Protein AF-A0A9C9KP54-F1 (afdb_monomer_lite)

Secondary structure (DSSP, 8-state):
-----SSHHHHHHHHHHHHHHHTT---------TT--HHHHHHHHHHHHHHHHHHHHHHHHHHHHHHHHHHIIIIIHHHHHTT--B-HHHHHHHHHHHTT-HHHHHHHHHHHHHH-SSSSB-HHHHHHHHHHHHHHHIIIIIHHHHHTS-HHHHHHHHHHHHT-STTT--SS----------

pLDDT: mean 76.93, std 16.39, range [33.25, 97.69]

Sequence (182 aa):
MVGLRGVGKTVLLDRIRDDAEATGIQTLRIEAPEGRSLPAILAPELRRALLRLSRNEQARELAHRALRGLAGVAIAKPAAAEGVEVNDDALERIVDTTHGYPYFLQEWGKHAWDTADASPITVDDVERGSVTATAALDSSFFSARFDRLTPSEKRYLRAMAELGPELSDVDGNTEDRRGTFS

Foldseek 3Di:
DDDDDDDPPVVVVVVVQVVCVVLVHDDFDFDDDPPDDPCVRVVVRVVVSVVVVVVVVVVVVVVLVVLLVVLCVQQQVVQVVVVAGEDSVLSSLQCVVVVSDPVSSNLLSVLLVVQDPGHDRDVVSSVVSVVVSVVVCVVPPVVVVLVVDDPVVVVVVVVVVVVPDPSPPPPDDPDDDDDDDD

Radius of gyration: 24.81 Å; chains: 1; bounding box: 50×50×80 Å

Structure (mmCIF, N/CA/C/O backbone):
data_AF-A0A9C9KP54-F1
#
_entry.id   AF-A0A9C9KP54-F1
#
loop_
_atom_site.group_PDB
_atom_site.id
_atom_site.type_symbol
_atom_site.label_atom_id
_atom_site.label_alt_id
_atom_site.label_comp_id
_atom_site.label_asym_id
_atom_site.label_entity_id
_atom_site.label_seq_id
_atom_site.pdbx_PDB_ins_code
_atom_site.Cartn_x
_atom_site.Cartn_y
_atom_site.Cartn_z
_atom_site.occupancy
_atom_site.B_iso_or_equiv
_atom_site.auth_seq_id
_atom_site.auth_comp_id
_atom_site.auth_asym_id
_atom_site.auth_atom_id
_atom_site.pdbx_PDB_model_num
ATOM 1 N N . MET A 1 1 ? -27.960 9.410 54.563 1.00 37.75 1 MET A N 1
ATOM 2 C CA . MET A 1 1 ? -26.904 8.451 54.174 1.00 37.75 1 MET A CA 1
ATOM 3 C C . MET A 1 1 ? -27.358 7.768 52.885 1.00 37.75 1 MET A C 1
ATOM 5 O O . MET A 1 1 ? -28.192 6.880 52.953 1.00 37.75 1 MET A O 1
ATOM 9 N N . VAL A 1 2 ? -26.926 8.259 51.715 1.00 41.19 2 VAL A N 1
ATOM 10 C CA . VAL A 1 2 ? -27.320 7.728 50.391 1.00 41.19 2 VAL A CA 1
ATOM 11 C C . VAL A 1 2 ? -26.043 7.300 49.665 1.00 41.19 2 VAL A C 1
ATOM 13 O O . VAL A 1 2 ? -25.143 8.113 49.480 1.00 41.19 2 VAL A O 1
ATOM 16 N N . GLY A 1 3 ? -25.932 6.011 49.341 1.00 41.53 3 GLY A N 1
ATOM 17 C CA . GLY A 1 3 ? -24.755 5.417 48.707 1.00 41.53 3 GLY A CA 1
ATOM 18 C C . GLY A 1 3 ? -24.663 5.755 47.219 1.00 41.53 3 GLY A C 1
ATOM 19 O O . GLY A 1 3 ? -25.605 5.524 46.464 1.00 41.53 3 GLY A O 1
ATOM 20 N N . LEU A 1 4 ? -23.508 6.270 46.803 1.00 46.28 4 LEU A N 1
ATOM 21 C CA . LEU A 1 4 ? -23.149 6.549 45.413 1.00 46.28 4 LEU A CA 1
ATOM 22 C C . LEU A 1 4 ? -22.956 5.228 44.650 1.00 46.28 4 LEU A C 1
ATOM 24 O O . LEU A 1 4 ? -21.896 4.607 44.703 1.00 46.28 4 LEU A O 1
ATOM 28 N N . ARG A 1 5 ? -23.998 4.775 43.948 1.00 54.06 5 ARG A N 1
ATOM 29 C CA . ARG A 1 5 ? -23.921 3.688 42.962 1.00 54.06 5 ARG A CA 1
ATOM 30 C C . ARG A 1 5 ? -23.782 4.298 41.561 1.00 54.06 5 ARG A C 1
ATOM 32 O O . ARG A 1 5 ? -24.618 5.103 41.178 1.00 54.06 5 ARG A O 1
ATOM 39 N N . GLY A 1 6 ? -22.798 3.852 40.775 1.00 55.09 6 GLY A N 1
ATOM 40 C CA . GLY A 1 6 ? -23.052 3.641 39.340 1.00 55.09 6 GLY A CA 1
ATOM 41 C C . GLY A 1 6 ? -22.268 4.410 38.269 1.00 55.09 6 GLY A C 1
ATOM 42 O O . GLY A 1 6 ? -22.560 4.171 37.108 1.00 55.09 6 GLY A O 1
ATOM 43 N N . VAL A 1 7 ? -21.280 5.263 38.564 1.00 57.69 7 VAL A N 1
ATOM 44 C CA . VAL A 1 7 ? -20.632 6.074 37.496 1.00 57.69 7 VAL A CA 1
ATOM 45 C C . VAL A 1 7 ? -19.324 5.514 36.913 1.00 57.69 7 VAL A C 1
ATOM 47 O O . VAL A 1 7 ? -18.991 5.834 35.782 1.00 57.69 7 VAL A O 1
ATOM 50 N N . GLY A 1 8 ? -18.580 4.658 37.623 1.00 64.50 8 GLY A N 1
ATOM 51 C CA . GLY A 1 8 ? -17.208 4.305 37.204 1.00 64.50 8 GLY A CA 1
ATOM 52 C C . GLY A 1 8 ? -17.055 3.084 36.288 1.00 64.50 8 GLY A C 1
ATOM 53 O O . GLY A 1 8 ? -16.170 3.058 35.441 1.00 64.50 8 GLY A O 1
ATOM 54 N N . LYS A 1 9 ? -17.889 2.048 36.446 1.00 75.81 9 LYS A N 1
ATOM 55 C CA . LYS A 1 9 ? -17.664 0.749 35.779 1.00 75.81 9 LYS A CA 1
ATOM 56 C C . LYS A 1 9 ? -17.981 0.777 34.288 1.00 75.81 9 LYS A C 1
ATOM 58 O O . LYS A 1 9 ? -17.186 0.292 33.496 1.00 75.81 9 LYS A O 1
ATOM 63 N N . THR A 1 10 ? -19.124 1.346 33.915 1.00 77.31 10 THR A N 1
ATOM 64 C CA . THR A 1 10 ? -19.530 1.451 32.508 1.00 77.31 10 THR A CA 1
ATOM 65 C C . THR A 1 10 ? -18.580 2.361 31.745 1.00 77.31 10 THR A C 1
ATOM 67 O O . THR A 1 10 ? -18.108 1.973 30.689 1.00 77.31 10 THR A O 1
ATOM 70 N N . VAL A 1 11 ? -18.199 3.495 32.343 1.00 79.38 11 VAL A N 1
ATOM 71 C CA . VAL A 1 11 ? -17.220 4.423 31.759 1.00 79.38 11 VAL A CA 1
ATOM 72 C C . VAL A 1 11 ? -15.867 3.743 31.536 1.00 79.38 11 VAL A C 1
ATOM 74 O O . VAL A 1 11 ? -15.260 3.937 30.490 1.00 79.38 11 VAL A O 1
ATOM 77 N N . LEU A 1 12 ? -15.404 2.908 32.474 1.00 81.44 12 LEU A N 1
ATOM 78 C CA . LEU A 1 12 ? -14.165 2.144 32.300 1.00 81.44 12 LEU A CA 1
ATOM 79 C C . LEU A 1 12 ? -14.271 1.109 31.168 1.00 81.44 12 LEU A C 1
ATOM 81 O O . LEU A 1 12 ? -13.349 0.992 30.370 1.00 81.44 12 LEU A O 1
ATOM 85 N N . LEU A 1 13 ? -15.380 0.368 31.083 1.00 85.62 13 LEU A N 1
ATOM 86 C CA . LEU A 1 13 ? -15.597 -0.620 30.019 1.00 85.62 13 LEU A CA 1
ATOM 87 C C . LEU A 1 13 ? -15.759 0.034 28.644 1.00 85.62 13 LEU A C 1
ATOM 89 O O . LEU A 1 13 ? -15.244 -0.491 27.662 1.00 85.62 13 LEU A O 1
ATOM 93 N N . ASP A 1 14 ? -16.434 1.181 28.580 1.00 82.50 14 ASP A N 1
ATOM 94 C CA . ASP A 1 14 ? -16.524 1.990 27.368 1.00 82.50 14 ASP A CA 1
ATOM 95 C C . ASP A 1 14 ? -15.139 2.508 26.972 1.00 82.50 14 ASP A C 1
ATOM 97 O O . ASP A 1 14 ? -14.768 2.393 25.812 1.00 82.50 14 ASP A O 1
ATOM 101 N N . ARG A 1 15 ? -14.320 2.965 27.928 1.00 83.94 15 ARG A N 1
ATOM 102 C CA . ARG A 1 15 ? -12.958 3.412 27.625 1.00 83.94 15 ARG A CA 1
ATOM 103 C C . ARG A 1 15 ? -12.066 2.285 27.099 1.00 83.94 15 ARG A C 1
ATOM 105 O O . ARG A 1 15 ? -11.388 2.484 26.101 1.00 83.94 15 ARG A O 1
ATOM 112 N N . ILE A 1 16 ? -12.098 1.107 27.729 1.00 88.00 16 ILE A N 1
ATOM 113 C CA . ILE A 1 16 ? -11.359 -0.081 27.262 1.00 88.00 16 ILE A CA 1
ATOM 114 C C . ILE A 1 16 ? -11.819 -0.482 25.857 1.00 88.00 16 ILE A C 1
ATOM 116 O O . ILE A 1 16 ? -10.995 -0.848 25.023 1.00 88.00 16 ILE A O 1
ATOM 120 N N . ARG A 1 17 ? -13.129 -0.407 25.590 1.00 84.12 17 ARG A N 1
ATOM 121 C CA . ARG A 1 17 ? -13.685 -0.666 24.262 1.00 84.12 17 ARG A CA 1
ATOM 122 C C . ARG A 1 17 ? -13.125 0.313 23.237 1.00 84.12 17 ARG A C 1
ATOM 124 O O . ARG A 1 17 ? -12.622 -0.123 22.210 1.00 84.12 17 ARG A O 1
ATOM 131 N N . ASP A 1 18 ? -13.212 1.605 23.523 1.00 84.94 18 ASP A N 1
ATOM 132 C CA . ASP A 1 18 ? -12.797 2.654 22.597 1.00 84.94 18 ASP A CA 1
ATOM 133 C C . ASP A 1 18 ? -11.281 2.576 22.320 1.00 84.94 18 ASP A C 1
ATOM 135 O O . ASP A 1 18 ? -10.857 2.719 21.174 1.00 84.94 18 ASP A O 1
ATOM 139 N N . ASP A 1 19 ? -10.470 2.271 23.341 1.00 83.88 19 ASP A N 1
ATOM 140 C CA . ASP A 1 19 ? -9.023 2.058 23.195 1.00 83.88 19 ASP A CA 1
ATOM 141 C C . ASP A 1 19 ? -8.710 0.808 22.343 1.00 83.88 19 ASP A C 1
ATOM 143 O O . ASP A 1 19 ? -7.797 0.843 21.522 1.00 83.88 19 ASP A O 1
ATOM 147 N N . ALA A 1 20 ? -9.487 -0.274 22.476 1.00 83.25 20 ALA A N 1
ATOM 148 C CA . ALA A 1 20 ? -9.340 -1.477 21.650 1.00 83.25 20 ALA A CA 1
ATOM 149 C C . ALA A 1 20 ? -9.792 -1.252 20.191 1.00 83.25 20 ALA A C 1
ATOM 151 O O . ALA A 1 20 ? -9.138 -1.705 19.254 1.00 83.25 20 ALA A O 1
ATOM 152 N N . GLU A 1 21 ? -10.884 -0.520 19.963 1.00 82.56 21 GLU A N 1
ATOM 153 C CA . GLU A 1 21 ? -11.338 -0.197 18.603 1.00 82.56 21 GLU A CA 1
ATOM 154 C C . GLU A 1 21 ? -10.360 0.731 17.876 1.00 82.56 21 GLU A C 1
ATOM 156 O O . GLU A 1 21 ? -10.137 0.567 16.674 1.00 82.56 21 GLU A O 1
ATOM 161 N N . ALA A 1 22 ? -9.727 1.662 18.598 1.00 74.69 22 ALA A N 1
ATOM 162 C CA . ALA A 1 22 ? -8.699 2.545 18.051 1.00 74.69 22 ALA A CA 1
ATOM 163 C C . ALA A 1 22 ? -7.456 1.789 17.550 1.00 74.69 22 ALA A C 1
ATOM 165 O O . ALA A 1 22 ? -6.771 2.277 16.652 1.00 74.69 22 ALA A O 1
ATOM 166 N N . THR A 1 23 ? -7.185 0.595 18.084 1.00 80.38 23 THR A N 1
ATOM 167 C CA . THR A 1 23 ? -6.087 -0.280 17.642 1.00 80.38 23 THR A CA 1
ATOM 168 C C . THR A 1 23 ? -6.525 -1.331 16.619 1.00 80.38 23 THR A C 1
ATOM 170 O O . THR A 1 23 ? -5.746 -2.207 16.258 1.00 80.38 23 THR A O 1
ATOM 173 N N . GLY A 1 24 ? -7.760 -1.250 16.111 1.00 70.94 24 GLY A N 1
ATOM 174 C CA . GLY A 1 24 ? -8.282 -2.165 15.092 1.00 70.94 24 GLY A CA 1
ATOM 175 C C . GLY A 1 24 ? -8.916 -3.444 15.645 1.00 70.94 24 GLY A C 1
ATOM 176 O O . GLY A 1 24 ? -9.412 -4.260 14.863 1.00 70.94 24 GLY A O 1
ATOM 177 N N . ILE A 1 25 ? -8.981 -3.614 16.970 1.00 80.44 25 ILE A N 1
ATOM 178 C CA . ILE A 1 25 ? -9.649 -4.757 17.599 1.00 80.44 25 ILE A CA 1
ATOM 179 C C . ILE A 1 25 ? -11.163 -4.562 17.501 1.00 80.44 25 ILE A C 1
ATOM 181 O O . ILE A 1 25 ? -11.725 -3.577 17.977 1.00 80.44 25 ILE A O 1
ATOM 185 N N . GLN A 1 26 ? -11.859 -5.533 16.907 1.00 81.00 26 GLN A N 1
ATOM 186 C CA . GLN A 1 26 ? -13.319 -5.524 16.903 1.00 81.00 26 GLN A CA 1
ATOM 187 C C . GLN A 1 26 ? -13.860 -5.909 18.273 1.00 81.00 26 GLN A C 1
ATOM 189 O O . GLN A 1 26 ? -13.588 -6.995 18.786 1.00 81.00 26 GLN A O 1
ATOM 194 N N . THR A 1 27 ? -14.684 -5.035 18.838 1.00 85.94 27 THR A N 1
ATOM 195 C CA . THR A 1 27 ? -15.288 -5.266 20.146 1.00 85.94 27 THR A CA 1
ATOM 196 C C . THR A 1 27 ? -16.764 -5.635 20.023 1.00 85.94 27 THR A C 1
ATOM 198 O O . THR A 1 27 ? -17.472 -5.250 19.087 1.00 85.94 27 THR A O 1
ATOM 201 N N . LEU A 1 28 ? -17.247 -6.417 20.988 1.00 81.50 28 LEU A N 1
ATOM 202 C CA . LEU A 1 28 ? -18.643 -6.826 21.091 1.00 81.50 28 LEU A CA 1
ATOM 203 C C . LEU A 1 28 ? -19.131 -6.528 22.503 1.00 81.50 28 LEU A C 1
ATOM 205 O O . LEU A 1 28 ? -18.582 -7.040 23.478 1.00 81.50 28 LEU A O 1
ATOM 209 N N . ARG A 1 29 ? -20.182 -5.712 22.623 1.00 81.19 29 ARG A N 1
ATOM 210 C CA . ARG A 1 29 ? -20.834 -5.461 23.910 1.00 81.19 29 ARG A CA 1
ATOM 211 C C . ARG A 1 29 ? -21.949 -6.472 24.115 1.00 81.19 29 ARG A C 1
ATOM 213 O O . ARG A 1 29 ? -22.921 -6.476 23.366 1.00 81.19 29 ARG A O 1
ATOM 220 N N . ILE A 1 30 ? -21.816 -7.284 25.155 1.00 77.50 30 ILE A N 1
ATOM 221 C CA . ILE A 1 30 ? -22.779 -8.328 25.485 1.00 77.50 30 ILE A CA 1
ATOM 222 C C . ILE A 1 30 ? -23.279 -8.102 26.904 1.00 77.50 30 ILE A C 1
ATOM 224 O O . ILE A 1 30 ? -22.505 -8.155 27.857 1.00 77.50 30 ILE A O 1
ATOM 228 N N . GLU A 1 31 ? -24.579 -7.863 27.045 1.00 77.00 31 GLU A N 1
ATOM 229 C CA . GLU A 1 31 ? -25.252 -7.959 28.338 1.00 77.00 31 GLU A CA 1
ATOM 230 C C . GLU A 1 31 ? -25.753 -9.390 28.514 1.00 77.00 31 GLU A C 1
ATOM 232 O O . GLU A 1 31 ? -26.307 -9.974 27.583 1.00 77.00 31 GLU A O 1
ATOM 237 N N . ALA A 1 32 ? -25.526 -9.972 29.691 1.00 73.62 32 ALA A N 1
ATOM 238 C CA . ALA A 1 32 ? -25.960 -11.324 30.018 1.00 73.62 32 ALA A CA 1
ATOM 239 C C . ALA A 1 32 ? -27.350 -11.279 30.682 1.00 73.62 32 ALA A C 1
ATOM 241 O O . ALA A 1 32 ? -27.430 -10.989 31.877 1.00 73.62 32 ALA A O 1
ATOM 242 N N . PRO A 1 33 ? -28.452 -11.531 29.949 1.00 72.38 33 PRO A N 1
ATOM 243 C CA . PRO A 1 33 ? -29.777 -11.624 30.547 1.00 72.38 33 PRO A CA 1
ATOM 244 C C . PRO A 1 33 ? -29.944 -12.925 31.339 1.00 72.38 33 PRO A C 1
ATOM 246 O O . PRO A 1 33 ? -29.445 -13.982 30.943 1.00 72.38 33 PRO A O 1
ATOM 249 N N . GLU A 1 34 ? -30.728 -12.870 32.415 1.00 75.31 34 GLU A N 1
ATOM 250 C CA . GLU A 1 34 ? -31.169 -14.069 33.127 1.00 75.31 34 GLU A CA 1
ATOM 251 C C . GLU A 1 34 ? -32.103 -14.896 32.219 1.00 75.31 34 GLU A C 1
ATOM 253 O O . GLU A 1 34 ? -33.069 -14.379 31.656 1.00 75.31 34 GLU A O 1
ATOM 258 N N . GLY A 1 35 ? -31.793 -16.183 32.025 1.00 74.56 35 GLY A N 1
ATOM 259 C CA . GLY A 1 35 ? -32.657 -17.126 31.299 1.00 74.56 35 GLY A CA 1
ATOM 260 C C . GLY A 1 35 ? -32.347 -17.373 29.814 1.00 74.56 35 GLY A C 1
ATOM 261 O O . GLY A 1 35 ? -33.114 -18.081 29.162 1.00 74.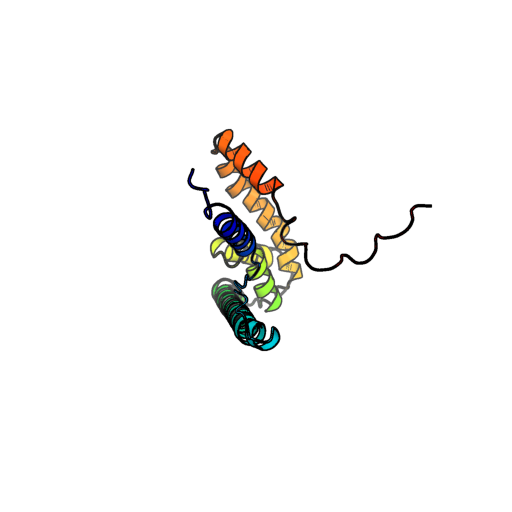56 35 GLY A O 1
ATOM 262 N N . ARG A 1 36 ? -31.239 -16.861 29.252 1.00 74.62 36 ARG A N 1
ATOM 263 C CA . ARG A 1 36 ? -30.768 -17.261 27.905 1.00 74.62 36 ARG A CA 1
ATOM 264 C C . ARG A 1 36 ? -29.489 -18.088 27.961 1.00 74.62 36 ARG A C 1
ATOM 266 O O . ARG A 1 36 ? -28.579 -17.800 28.728 1.00 74.62 36 ARG A O 1
ATOM 273 N N . SER A 1 37 ? -29.392 -19.088 27.085 1.00 80.88 37 SER A N 1
ATOM 274 C CA . SER A 1 37 ? -28.157 -19.856 26.908 1.00 80.88 37 SER A CA 1
ATOM 275 C C . SER A 1 37 ? -27.062 -18.985 26.285 1.00 80.88 37 SER A C 1
ATOM 277 O O . SER A 1 37 ? -27.335 -18.271 25.316 1.00 80.88 37 SER A O 1
ATOM 279 N N . LEU A 1 38 ? -25.824 -19.112 26.765 1.00 74.62 38 LEU A N 1
ATOM 280 C CA . LEU A 1 38 ? -24.660 -18.381 26.255 1.00 74.62 38 LEU A CA 1
ATOM 281 C C . LEU A 1 38 ? -24.500 -18.453 24.716 1.00 74.62 38 LEU A C 1
ATOM 283 O O . LEU A 1 38 ? -24.325 -17.398 24.106 1.00 74.62 38 LEU A O 1
ATOM 287 N N . PRO A 1 39 ? -24.668 -19.609 24.036 1.00 77.31 39 PRO A N 1
ATOM 288 C CA . PRO A 1 39 ? -24.596 -19.667 22.571 1.00 77.31 39 PRO A CA 1
ATOM 289 C C . PRO A 1 39 ? -25.649 -18.803 21.862 1.00 77.31 39 PRO A C 1
ATOM 291 O O . PRO A 1 39 ? -25.354 -18.181 20.846 1.00 77.31 39 PRO A O 1
ATOM 294 N N . ALA A 1 40 ? -26.863 -18.711 22.416 1.00 77.62 40 ALA A N 1
ATOM 295 C CA . ALA A 1 40 ? -27.942 -17.888 21.862 1.00 77.62 40 ALA A CA 1
ATOM 296 C C . ALA A 1 40 ? -27.675 -16.378 21.995 1.00 77.62 40 ALA A C 1
ATOM 298 O O . ALA A 1 40 ? -28.257 -15.585 21.256 1.00 77.62 40 ALA A O 1
ATOM 299 N N . ILE A 1 41 ? -26.807 -15.985 22.931 1.00 80.88 41 ILE A N 1
ATOM 300 C CA . ILE A 1 41 ? -26.350 -14.604 23.102 1.00 80.88 41 ILE A CA 1
ATOM 301 C C . ILE A 1 41 ? -25.164 -14.325 22.165 1.00 80.88 41 ILE A C 1
ATOM 303 O O . ILE A 1 41 ? -25.155 -13.312 21.471 1.00 80.88 41 ILE A O 1
ATOM 307 N N . LEU A 1 42 ? -24.193 -15.241 22.094 1.00 79.50 42 LEU A N 1
ATOM 308 C CA . LEU A 1 42 ? -22.959 -15.058 21.323 1.00 79.50 42 LEU A CA 1
ATOM 309 C C . LEU A 1 42 ? -23.165 -15.143 19.804 1.00 79.50 42 LEU A C 1
ATOM 311 O O . LEU A 1 42 ? -22.601 -14.340 19.067 1.00 79.50 42 LEU A O 1
ATOM 315 N N . ALA A 1 43 ? -23.966 -16.092 19.314 1.00 79.69 43 ALA A N 1
ATOM 316 C CA . ALA A 1 43 ? -24.104 -16.363 17.880 1.00 79.69 43 ALA A CA 1
ATOM 317 C C . ALA A 1 43 ? -24.502 -15.141 17.016 1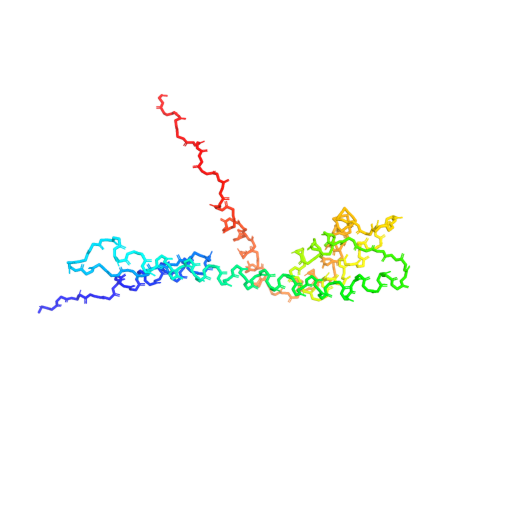.00 79.69 43 ALA A C 1
ATOM 319 O O . ALA A 1 43 ? -23.846 -14.903 15.997 1.00 79.69 43 ALA A O 1
ATOM 320 N N . PRO A 1 44 ? -25.532 -14.338 17.364 1.00 82.19 44 PRO A N 1
ATOM 321 C CA . PRO A 1 44 ? -25.884 -13.161 16.566 1.00 82.19 44 PRO A CA 1
ATOM 322 C C . PRO A 1 44 ? -24.811 -12.065 16.613 1.00 82.19 44 PRO A C 1
ATOM 324 O O . PRO A 1 44 ? -24.596 -11.393 15.603 1.00 82.19 44 PRO A O 1
ATOM 327 N N . GLU A 1 45 ? -24.123 -11.900 17.746 1.00 81.44 45 GLU A N 1
ATOM 328 C CA . GLU A 1 45 ? -23.049 -10.911 17.903 1.00 81.44 45 GLU A CA 1
ATOM 329 C C . GLU A 1 45 ? -21.811 -11.296 17.096 1.00 81.44 45 GLU A C 1
ATOM 331 O O . GLU A 1 45 ? -21.313 -10.495 16.304 1.00 81.44 45 GLU A O 1
ATOM 336 N N . LEU A 1 46 ? -21.385 -12.554 17.192 1.00 81.62 46 LEU A N 1
ATOM 337 C CA . LEU A 1 46 ? -20.292 -13.095 16.389 1.00 81.62 46 LEU A CA 1
ATOM 338 C C . LEU A 1 46 ? -20.596 -12.983 14.894 1.00 81.62 46 LEU A C 1
ATOM 340 O O . LEU A 1 46 ? -19.752 -12.521 14.132 1.00 81.62 46 LEU A O 1
ATOM 344 N N . ARG A 1 47 ? -21.823 -13.302 14.460 1.00 80.88 47 ARG A N 1
ATOM 345 C CA . ARG A 1 47 ? -22.225 -13.119 13.056 1.00 80.88 47 ARG A CA 1
ATOM 346 C C . ARG A 1 47 ? -22.102 -11.659 12.616 1.00 80.88 47 ARG A C 1
ATOM 348 O O . ARG A 1 47 ? -21.646 -11.404 11.505 1.00 80.88 47 ARG A O 1
ATOM 355 N N . ARG A 1 48 ? -22.504 -10.696 13.451 1.00 81.81 48 ARG A N 1
ATOM 356 C CA . ARG A 1 48 ? -22.351 -9.265 13.140 1.00 81.81 48 ARG A CA 1
ATOM 357 C C . ARG A 1 48 ? -20.886 -8.848 13.053 1.00 81.81 48 ARG A C 1
ATOM 359 O O . ARG A 1 48 ? -20.547 -8.136 12.111 1.00 81.81 48 ARG A O 1
ATOM 366 N N . ALA A 1 49 ? -20.044 -9.297 13.984 1.00 81.94 49 ALA A N 1
ATOM 367 C CA . ALA A 1 49 ? -18.605 -9.041 13.949 1.00 81.94 49 ALA A CA 1
ATOM 368 C C . ALA A 1 49 ? -17.973 -9.595 12.668 1.00 81.94 49 ALA A C 1
ATOM 370 O O . ALA A 1 49 ? -17.327 -8.852 11.936 1.00 81.94 49 ALA A O 1
ATOM 371 N N . LEU A 1 50 ? -18.258 -10.856 12.333 1.00 79.44 50 LEU A N 1
ATOM 372 C CA . LEU A 1 50 ? -17.766 -11.502 11.115 1.00 79.44 50 LEU A CA 1
ATOM 373 C C . LEU A 1 50 ? -18.244 -10.784 9.847 1.00 79.44 50 LEU A C 1
ATOM 375 O O . LEU A 1 50 ? -17.463 -10.571 8.926 1.00 79.44 50 LEU A O 1
ATOM 379 N N . LEU A 1 51 ? -19.508 -10.347 9.798 1.00 81.31 51 LEU A N 1
ATOM 380 C CA . LEU A 1 51 ? -20.024 -9.576 8.662 1.00 81.31 51 LEU A CA 1
ATOM 381 C C . LEU A 1 51 ? -19.366 -8.196 8.535 1.00 81.31 51 LEU A C 1
ATOM 383 O O . LEU A 1 51 ? -19.166 -7.728 7.417 1.00 81.31 51 LEU A O 1
ATOM 387 N N . ARG A 1 52 ? -19.041 -7.527 9.648 1.00 81.38 52 ARG A N 1
ATOM 388 C CA . ARG A 1 52 ? -18.310 -6.247 9.631 1.00 81.38 52 ARG A CA 1
ATOM 389 C C . ARG A 1 52 ? -16.872 -6.436 9.160 1.00 81.38 52 ARG A C 1
ATOM 391 O O . ARG A 1 52 ? -16.445 -5.703 8.275 1.00 81.38 52 ARG A O 1
ATOM 398 N N . LEU A 1 53 ? -16.177 -7.439 9.695 1.00 79.12 53 LEU A N 1
ATOM 399 C CA . LEU A 1 53 ? -14.826 -7.810 9.272 1.00 79.12 53 LEU A CA 1
ATOM 400 C C . LEU A 1 53 ? -14.791 -8.123 7.775 1.00 79.12 53 LEU A C 1
ATOM 402 O O . LEU A 1 53 ? -14.031 -7.499 7.046 1.00 79.12 53 LEU A O 1
ATOM 406 N N . SER A 1 54 ? -15.707 -8.971 7.301 1.00 78.06 54 SER A N 1
ATOM 407 C CA . SER A 1 54 ? -15.802 -9.324 5.882 1.00 78.06 54 SER A CA 1
ATOM 408 C C . SER A 1 54 ? -16.081 -8.113 4.986 1.00 78.06 54 SER A C 1
ATOM 410 O O . SER A 1 54 ? -15.519 -8.009 3.901 1.00 78.06 54 SER A O 1
ATOM 412 N N . ARG A 1 55 ? -16.920 -7.161 5.423 1.00 83.50 55 ARG A N 1
ATOM 413 C CA . ARG A 1 55 ? -17.156 -5.914 4.674 1.00 83.50 55 ARG A CA 1
ATOM 414 C C . ARG A 1 55 ? -15.918 -5.025 4.619 1.00 83.50 55 ARG A C 1
ATOM 416 O O . ARG A 1 55 ? -15.656 -4.453 3.568 1.00 83.50 55 ARG A O 1
ATOM 423 N N . ASN A 1 56 ? -15.184 -4.899 5.721 1.00 81.38 56 ASN A N 1
ATOM 424 C CA . ASN A 1 56 ? -13.958 -4.104 5.766 1.00 81.38 56 ASN A CA 1
ATOM 425 C C . ASN A 1 56 ? -12.864 -4.718 4.892 1.00 81.38 56 ASN A C 1
ATOM 427 O O . ASN A 1 56 ? -12.208 -4.000 4.146 1.00 81.38 56 ASN A O 1
ATOM 431 N N . GLU A 1 57 ? -12.715 -6.039 4.934 1.00 82.62 57 GLU A N 1
ATOM 432 C CA . GLU A 1 57 ? -11.797 -6.782 4.073 1.00 82.62 57 GLU A CA 1
ATOM 433 C C . GLU A 1 57 ? -12.163 -6.611 2.592 1.00 82.62 57 GLU A C 1
ATOM 435 O O . GLU A 1 57 ? -11.321 -6.208 1.795 1.00 82.62 57 GLU A O 1
ATOM 440 N N . GLN A 1 58 ? -13.441 -6.781 2.230 1.00 82.81 58 GLN A N 1
ATOM 441 C CA . GLN A 1 58 ? -13.922 -6.528 0.865 1.00 82.81 58 GLN A CA 1
ATOM 442 C C . GLN A 1 58 ? -13.703 -5.074 0.426 1.00 82.81 58 GLN A C 1
ATOM 444 O O . GLN A 1 58 ? -13.324 -4.826 -0.716 1.00 82.81 58 GLN A O 1
ATOM 449 N N . ALA A 1 59 ? -13.937 -4.102 1.310 1.00 79.94 59 ALA A N 1
ATOM 450 C CA . ALA A 1 59 ? -13.701 -2.693 1.011 1.00 79.94 59 ALA A CA 1
ATOM 451 C C . ALA A 1 59 ? -12.208 -2.402 0.803 1.00 79.94 59 ALA A C 1
ATOM 453 O O . ALA A 1 59 ? -11.863 -1.681 -0.133 1.00 79.94 59 ALA A O 1
ATOM 454 N N . ARG A 1 60 ? -11.331 -2.985 1.630 1.00 81.88 60 ARG A N 1
ATOM 455 C CA . ARG A 1 60 ? -9.873 -2.887 1.487 1.00 81.88 60 ARG A CA 1
ATOM 456 C C . ARG A 1 60 ? -9.416 -3.489 0.163 1.00 81.88 60 ARG A C 1
ATOM 458 O O . ARG A 1 60 ? -8.675 -2.836 -0.558 1.00 81.88 60 ARG A O 1
ATOM 465 N N . GLU A 1 61 ? -9.909 -4.672 -0.179 1.00 83.50 61 GLU A N 1
ATOM 466 C CA . GLU A 1 61 ? -9.599 -5.352 -1.438 1.00 83.50 61 GLU A CA 1
ATOM 467 C C . GLU A 1 61 ? -10.057 -4.529 -2.653 1.00 83.50 61 GLU A C 1
ATOM 469 O O . GLU A 1 61 ? -9.298 -4.321 -3.599 1.00 83.50 61 GLU A O 1
ATOM 474 N N . LEU A 1 62 ? -11.278 -3.983 -2.622 1.00 81.19 62 LEU A N 1
ATOM 475 C CA . LEU A 1 62 ? -11.779 -3.095 -3.677 1.00 81.19 62 LEU A CA 1
ATOM 476 C C . LEU A 1 62 ? -10.948 -1.812 -3.795 1.00 81.19 62 LEU A C 1
ATOM 478 O O . LEU A 1 62 ? -10.639 -1.389 -4.909 1.00 81.19 62 LEU A O 1
ATOM 482 N N . ALA A 1 63 ? -10.579 -1.201 -2.667 1.00 77.31 63 ALA A N 1
ATOM 483 C CA . ALA A 1 63 ? -9.733 -0.013 -2.646 1.00 77.31 63 ALA A CA 1
ATOM 484 C C . ALA A 1 63 ? -8.339 -0.315 -3.208 1.00 77.31 63 ALA A C 1
ATOM 486 O O . ALA A 1 63 ? -7.849 0.432 -4.052 1.00 77.31 63 ALA A O 1
ATOM 487 N N . HIS A 1 64 ? -7.736 -1.433 -2.804 1.00 83.94 64 HIS A N 1
ATOM 488 C CA . HIS A 1 64 ? -6.431 -1.865 -3.288 1.00 83.94 64 HIS A CA 1
ATOM 489 C C . HIS A 1 64 ? -6.462 -2.133 -4.803 1.00 83.94 64 HIS A C 1
ATOM 491 O O . HIS A 1 64 ? -5.653 -1.578 -5.547 1.00 83.94 64 HIS A O 1
ATOM 497 N N . ARG A 1 65 ? -7.477 -2.852 -5.303 1.00 83.81 65 ARG A N 1
ATOM 498 C CA . ARG A 1 65 ? -7.695 -3.042 -6.751 1.00 83.81 65 ARG A CA 1
ATOM 499 C C . ARG A 1 65 ? -7.876 -1.725 -7.502 1.00 83.81 65 ARG A C 1
ATOM 501 O O . ARG A 1 65 ? -7.331 -1.566 -8.593 1.00 83.81 65 ARG A O 1
ATOM 508 N N . ALA A 1 66 ? -8.633 -0.783 -6.941 1.00 80.75 66 ALA A N 1
ATOM 509 C CA . ALA A 1 66 ? -8.832 0.529 -7.549 1.00 80.75 66 ALA A CA 1
ATOM 510 C C . ALA A 1 66 ? -7.518 1.324 -7.620 1.00 80.75 66 ALA A C 1
ATOM 512 O O . ALA A 1 66 ? -7.204 1.885 -8.670 1.00 80.75 66 ALA A O 1
ATOM 513 N N . LEU A 1 67 ? -6.728 1.326 -6.542 1.00 84.19 67 LEU A N 1
ATOM 514 C CA . LEU A 1 67 ? -5.414 1.972 -6.494 1.00 84.19 67 LEU A CA 1
ATOM 515 C C . LEU A 1 67 ? -4.429 1.341 -7.481 1.00 84.19 67 LEU A C 1
ATOM 517 O O . LEU A 1 67 ? -3.751 2.073 -8.197 1.00 84.19 67 LEU A O 1
ATOM 521 N N . ARG A 1 68 ? -4.409 0.010 -7.605 1.00 87.56 68 ARG A N 1
ATOM 522 C CA . ARG A 1 68 ? -3.619 -0.686 -8.632 1.00 87.56 68 ARG A CA 1
ATOM 523 C C . ARG A 1 68 ? -4.050 -0.301 -10.044 1.00 87.56 68 ARG A C 1
ATOM 525 O O . ARG A 1 68 ? -3.202 -0.020 -10.887 1.00 87.56 68 ARG A O 1
ATOM 532 N N . GLY A 1 69 ? -5.355 -0.207 -10.299 1.00 81.88 69 GLY A N 1
ATOM 533 C CA . GLY A 1 69 ? -5.875 0.298 -11.572 1.00 81.88 69 GLY A CA 1
ATOM 534 C C . GLY A 1 69 ? -5.397 1.723 -11.876 1.00 81.88 69 GLY A C 1
ATOM 535 O O . GLY A 1 69 ? -4.982 2.011 -12.999 1.00 81.88 69 GLY A O 1
ATOM 536 N N . LEU A 1 70 ? -5.394 2.604 -10.872 1.00 82.19 70 LEU A N 1
ATOM 537 C CA . LEU A 1 70 ? -4.869 3.967 -10.996 1.00 82.19 70 LEU A CA 1
ATOM 538 C C . LEU A 1 70 ? -3.354 3.987 -11.239 1.00 82.19 70 LEU A C 1
ATOM 540 O O . LEU A 1 70 ? -2.904 4.725 -12.115 1.00 82.19 70 LEU A O 1
ATOM 544 N N . ALA A 1 71 ? -2.580 3.156 -10.538 1.00 80.50 71 ALA A N 1
ATOM 545 C CA . ALA A 1 71 ? -1.141 3.010 -10.760 1.00 80.50 71 ALA A CA 1
ATOM 546 C C . ALA A 1 71 ? -0.839 2.516 -12.183 1.00 80.50 71 ALA A C 1
ATOM 548 O O . ALA A 1 71 ? 0.024 3.071 -12.858 1.00 80.50 71 ALA A O 1
ATOM 549 N N . GLY A 1 72 ? -1.618 1.563 -12.701 1.00 81.75 72 GLY A N 1
ATOM 550 C CA . GLY A 1 72 ? -1.518 1.131 -14.096 1.00 81.75 72 GLY A CA 1
ATOM 551 C C . GLY A 1 72 ? -1.759 2.275 -15.091 1.00 81.75 72 GLY A C 1
ATOM 552 O O . GLY A 1 72 ? -1.055 2.396 -16.090 1.00 81.75 72 GLY A O 1
ATOM 553 N N . VAL A 1 73 ? -2.709 3.175 -14.813 1.00 81.56 73 VAL A N 1
ATOM 554 C CA . VAL A 1 73 ? -2.935 4.367 -15.651 1.00 81.56 73 VAL A CA 1
ATOM 555 C C . VAL A 1 73 ? -1.796 5.381 -15.534 1.00 81.56 73 VAL A C 1
ATOM 557 O O . VAL A 1 73 ? -1.431 5.986 -16.538 1.00 81.56 73 VAL A O 1
ATOM 560 N N . ALA A 1 74 ? -1.262 5.588 -14.333 1.00 81.44 74 ALA A N 1
ATOM 561 C CA . ALA A 1 74 ? -0.262 6.616 -14.061 1.00 81.44 74 ALA A CA 1
ATOM 562 C C . ALA A 1 74 ? 1.170 6.204 -14.435 1.00 81.44 74 ALA A C 1
ATOM 564 O O . ALA A 1 74 ? 1.986 7.079 -14.704 1.00 81.44 74 ALA A O 1
ATOM 565 N N . ILE A 1 75 ? 1.469 4.902 -14.441 1.00 86.12 75 ILE A N 1
ATOM 566 C CA . ILE A 1 75 ? 2.826 4.359 -14.596 1.00 86.12 75 ILE A CA 1
ATOM 567 C C . ILE A 1 75 ? 2.890 3.447 -15.821 1.00 86.12 75 ILE A C 1
ATOM 569 O O . ILE A 1 75 ? 3.619 3.737 -16.766 1.00 86.12 75 ILE A O 1
ATOM 573 N N . ALA A 1 76 ? 2.080 2.383 -15.851 1.00 85.00 76 ALA A N 1
ATOM 574 C CA . ALA A 1 76 ? 2.171 1.372 -16.906 1.00 85.00 76 ALA A CA 1
ATOM 575 C C . ALA A 1 76 ? 1.724 1.886 -18.284 1.00 85.00 76 ALA A C 1
ATOM 577 O O . ALA A 1 76 ? 2.300 1.503 -19.296 1.00 85.00 76 ALA A O 1
ATOM 578 N N . LYS A 1 77 ? 0.726 2.778 -18.360 1.00 85.25 77 LYS A N 1
ATOM 579 C CA . LYS A 1 77 ? 0.311 3.371 -19.645 1.00 85.25 77 LYS A CA 1
ATOM 580 C C . LYS A 1 77 ? 1.387 4.276 -20.265 1.00 85.25 77 LYS A C 1
ATOM 582 O O . LYS A 1 77 ? 1.667 4.080 -21.445 1.00 85.25 77 LYS A O 1
ATOM 587 N N . PRO A 1 78 ? 1.983 5.245 -19.538 1.00 86.81 78 PRO A N 1
ATOM 588 C CA . PRO A 1 78 ? 3.134 5.991 -20.047 1.00 86.81 78 PRO A CA 1
ATOM 589 C C . PRO A 1 78 ? 4.302 5.080 -20.424 1.00 86.81 78 PRO A C 1
ATOM 591 O O . PRO A 1 78 ? 4.873 5.247 -21.493 1.00 86.81 78 PRO A O 1
ATOM 594 N N . ALA A 1 79 ? 4.589 4.074 -19.595 1.00 87.12 79 ALA A N 1
ATOM 595 C CA . ALA A 1 79 ? 5.632 3.093 -19.858 1.00 87.12 79 ALA A CA 1
ATOM 596 C C . ALA A 1 79 ? 5.429 2.354 -21.190 1.00 87.12 79 ALA A C 1
ATOM 598 O O . ALA A 1 79 ? 6.322 2.307 -22.036 1.00 87.12 79 ALA A O 1
ATOM 599 N N . ALA A 1 80 ? 4.213 1.857 -21.415 1.00 89.38 80 ALA A N 1
ATOM 600 C CA . ALA A 1 80 ? 3.858 1.141 -22.631 1.00 89.38 80 ALA A CA 1
ATOM 601 C C . ALA A 1 80 ? 3.916 2.033 -23.881 1.00 89.38 80 ALA A C 1
ATOM 603 O O . ALA A 1 80 ? 4.231 1.541 -24.964 1.00 89.38 80 ALA A O 1
ATOM 604 N N . ALA A 1 81 ? 3.642 3.339 -23.752 1.00 90.31 81 ALA A N 1
ATOM 605 C CA . ALA A 1 81 ? 3.779 4.291 -24.857 1.00 90.31 81 ALA A CA 1
ATOM 606 C C . ALA A 1 81 ? 5.236 4.434 -25.336 1.00 90.31 81 ALA A C 1
ATOM 608 O O . ALA A 1 81 ? 5.465 4.688 -26.516 1.00 90.31 81 ALA A O 1
ATOM 609 N N . GLU A 1 82 ? 6.196 4.193 -24.443 1.00 91.38 82 GLU A N 1
ATOM 610 C CA . GLU A 1 82 ? 7.637 4.165 -24.717 1.00 91.38 82 GLU A CA 1
ATOM 611 C C . GLU A 1 82 ? 8.160 2.733 -24.976 1.00 91.38 82 GLU A C 1
ATOM 613 O O . GLU A 1 82 ? 9.366 2.501 -25.050 1.00 91.38 82 GLU A O 1
ATOM 618 N N . GLY A 1 83 ? 7.262 1.752 -25.135 1.00 92.12 83 GLY A N 1
ATOM 619 C CA . GLY A 1 83 ? 7.608 0.366 -25.464 1.00 92.12 83 GLY A CA 1
ATOM 620 C C . GLY A 1 83 ? 8.085 -0.485 -24.284 1.00 92.12 83 GLY A C 1
ATOM 621 O O . GLY A 1 83 ? 8.691 -1.532 -24.507 1.00 92.12 83 GLY A O 1
ATOM 622 N N . VAL A 1 84 ? 7.816 -0.063 -23.048 1.00 93.62 84 VAL A N 1
ATOM 623 C CA . VAL A 1 84 ? 8.211 -0.784 -21.832 1.00 93.62 84 VAL A CA 1
ATOM 624 C C . VAL A 1 84 ? 6.978 -1.300 -21.101 1.00 93.62 84 VAL A C 1
ATOM 626 O O . VAL A 1 84 ? 6.069 -0.552 -20.746 1.00 93.62 84 VAL A O 1
ATOM 629 N N . GLU A 1 85 ? 6.955 -2.599 -20.841 1.00 95.19 85 GLU A N 1
ATOM 630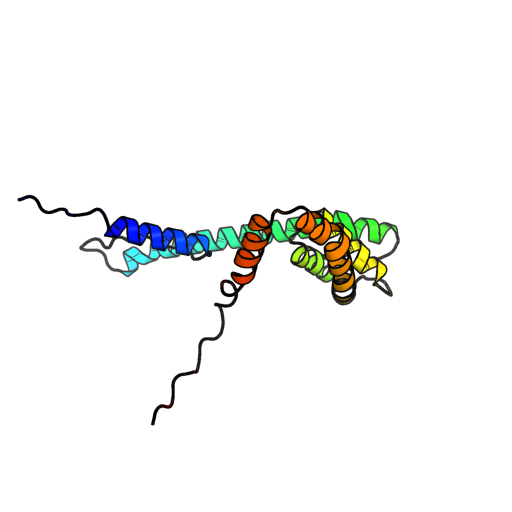 C CA . GLU A 1 85 ? 5.956 -3.236 -19.987 1.00 95.19 85 GLU A CA 1
ATOM 631 C C . GLU A 1 85 ? 6.327 -3.120 -18.500 1.00 95.19 85 GLU A C 1
ATOM 633 O O . GLU A 1 85 ? 7.501 -3.030 -18.138 1.00 95.19 85 GLU A O 1
ATOM 638 N N . VAL A 1 86 ? 5.316 -3.142 -17.631 1.00 94.31 86 VAL A N 1
ATOM 639 C CA . VAL A 1 86 ? 5.472 -3.164 -16.170 1.00 94.31 86 VAL A CA 1
ATOM 640 C C . VAL A 1 86 ? 4.714 -4.370 -15.655 1.00 94.31 86 VAL A C 1
ATOM 642 O O . VAL A 1 86 ? 3.537 -4.531 -15.987 1.00 94.31 86 VAL A O 1
ATOM 645 N N . ASN A 1 87 ? 5.366 -5.205 -14.850 1.00 96.31 87 ASN A N 1
ATOM 646 C CA . ASN A 1 87 ? 4.687 -6.353 -14.284 1.00 96.31 87 ASN A CA 1
ATOM 647 C C . ASN A 1 87 ? 3.603 -5.929 -13.288 1.00 96.31 87 ASN A C 1
ATOM 649 O O . ASN A 1 87 ? 3.688 -4.920 -12.583 1.00 96.31 87 ASN A O 1
ATOM 653 N N . ASP A 1 88 ? 2.579 -6.767 -13.203 1.00 93.12 88 ASP A N 1
ATOM 654 C CA . ASP A 1 88 ? 1.450 -6.567 -12.308 1.00 93.12 88 ASP A CA 1
ATOM 655 C C . ASP A 1 88 ? 1.847 -6.574 -10.825 1.00 93.12 88 ASP A C 1
ATOM 657 O O . ASP A 1 88 ? 1.310 -5.778 -10.051 1.00 93.12 88 ASP A O 1
ATOM 661 N N . ASP A 1 89 ? 2.803 -7.426 -10.454 1.00 95.06 89 ASP A N 1
ATOM 662 C CA . ASP A 1 89 ? 3.378 -7.518 -9.108 1.00 95.06 89 ASP A CA 1
ATOM 663 C C . ASP A 1 89 ? 4.254 -6.298 -8.770 1.00 95.06 89 ASP A C 1
ATOM 665 O O . ASP A 1 89 ? 4.236 -5.809 -7.642 1.00 95.06 89 ASP A O 1
ATOM 669 N N . ALA A 1 90 ? 4.954 -5.731 -9.755 1.00 95.25 90 ALA A N 1
ATOM 670 C CA . ALA A 1 90 ? 5.691 -4.481 -9.607 1.00 95.25 90 ALA A CA 1
ATOM 671 C C . ALA A 1 90 ? 4.739 -3.301 -9.339 1.00 95.25 90 ALA A C 1
ATOM 673 O O . ALA A 1 90 ? 4.986 -2.488 -8.446 1.00 95.25 90 ALA A O 1
ATOM 674 N N . LEU A 1 91 ? 3.608 -3.227 -10.053 1.00 93.38 91 LEU A N 1
ATOM 675 C CA . LEU A 1 91 ? 2.567 -2.223 -9.789 1.00 93.38 91 LEU A CA 1
ATOM 676 C C . LEU A 1 91 ? 1.952 -2.383 -8.394 1.00 93.38 91 LEU A C 1
ATOM 678 O O . LEU A 1 91 ? 1.728 -1.383 -7.711 1.00 93.38 91 LEU A O 1
ATOM 682 N N . GLU A 1 92 ? 1.689 -3.620 -7.972 1.00 93.50 92 GLU A N 1
ATOM 683 C CA . GLU A 1 92 ? 1.200 -3.936 -6.626 1.00 93.50 92 GLU A CA 1
ATOM 684 C C . GLU A 1 92 ? 2.202 -3.482 -5.557 1.00 93.50 92 GLU A C 1
ATOM 686 O O . GLU A 1 92 ? 1.843 -2.715 -4.661 1.00 93.50 92 GLU A O 1
ATOM 691 N N . ARG A 1 93 ? 3.488 -3.806 -5.735 1.00 94.94 93 ARG A N 1
ATOM 692 C CA . ARG A 1 93 ? 4.566 -3.378 -4.835 1.00 94.94 93 ARG A CA 1
ATOM 693 C C . ARG A 1 93 ? 4.666 -1.858 -4.715 1.00 94.94 93 ARG A C 1
ATOM 695 O O . ARG A 1 93 ? 4.876 -1.344 -3.610 1.00 94.94 93 ARG A O 1
ATOM 702 N N . ILE A 1 94 ? 4.518 -1.128 -5.823 1.00 92.12 94 ILE A N 1
ATOM 703 C CA . ILE A 1 94 ? 4.508 0.341 -5.819 1.00 92.12 94 ILE A CA 1
ATOM 704 C C . ILE A 1 94 ? 3.296 0.864 -5.033 1.00 92.12 94 ILE A C 1
ATOM 706 O O . ILE A 1 94 ? 3.450 1.758 -4.199 1.00 92.12 94 ILE A O 1
ATOM 710 N N . VAL A 1 95 ? 2.098 0.309 -5.239 1.00 91.06 95 VAL A N 1
ATOM 711 C CA . VAL A 1 95 ? 0.892 0.716 -4.493 1.00 91.06 95 VAL A CA 1
ATOM 712 C C . VAL A 1 95 ? 1.039 0.452 -3.000 1.00 91.06 95 VAL A C 1
ATOM 714 O O . VAL A 1 95 ? 0.714 1.337 -2.208 1.00 91.06 95 VAL A O 1
ATOM 717 N N . ASP A 1 96 ? 1.565 -0.708 -2.615 1.00 89.62 96 ASP A N 1
ATOM 718 C CA . ASP A 1 96 ? 1.761 -1.065 -1.210 1.00 89.62 96 ASP A CA 1
ATOM 719 C C . ASP A 1 96 ? 2.766 -0.150 -0.518 1.00 89.62 96 ASP A C 1
ATOM 721 O O . ASP A 1 96 ? 2.484 0.375 0.559 1.00 89.62 96 ASP A O 1
ATOM 725 N N . THR A 1 97 ? 3.908 0.106 -1.161 1.00 88.06 97 THR A N 1
ATOM 726 C CA . THR A 1 97 ? 4.977 0.947 -0.594 1.00 88.06 97 THR A CA 1
ATOM 727 C C . THR A 1 97 ? 4.533 2.396 -0.426 1.00 88.06 97 THR A C 1
ATOM 729 O O . THR A 1 97 ? 4.913 3.079 0.521 1.00 88.06 97 THR A O 1
ATOM 732 N N . THR A 1 98 ? 3.715 2.880 -1.356 1.00 87.19 98 THR A N 1
ATOM 733 C CA . THR A 1 98 ? 3.285 4.281 -1.400 1.00 87.19 98 THR A CA 1
ATOM 734 C C . THR A 1 98 ? 1.924 4.507 -0.752 1.00 87.19 98 THR A C 1
ATOM 736 O O . THR A 1 98 ? 1.460 5.647 -0.701 1.00 87.19 98 THR A O 1
ATOM 739 N N . HIS A 1 99 ? 1.247 3.439 -0.319 1.00 82.62 99 HIS A N 1
ATOM 740 C CA . HIS A 1 99 ? -0.157 3.430 0.100 1.00 82.62 99 HIS A CA 1
ATOM 741 C C . HIS A 1 99 ? -1.112 4.128 -0.890 1.00 82.62 99 HIS A C 1
ATOM 743 O O . HIS A 1 99 ? -2.167 4.636 -0.504 1.00 82.62 99 HIS A O 1
ATOM 749 N N . GLY A 1 100 ? -0.741 4.178 -2.173 1.00 79.19 100 GLY A N 1
ATOM 750 C CA . GLY A 1 100 ? -1.528 4.812 -3.227 1.00 79.19 100 GLY A CA 1
ATOM 751 C C . GLY A 1 100 ? -1.485 6.345 -3.261 1.00 79.19 100 GLY A C 1
ATOM 752 O O . GLY A 1 100 ? -2.288 6.947 -3.978 1.00 79.19 100 GLY A O 1
ATOM 753 N N . TYR A 1 101 ? -0.583 7.007 -2.526 1.00 79.62 101 TYR A N 1
ATOM 754 C CA . TYR A 1 101 ? -0.452 8.466 -2.600 1.00 79.62 101 TYR A CA 1
ATOM 755 C C . TYR A 1 101 ? 0.058 8.899 -3.990 1.00 79.62 101 TYR A C 1
ATOM 757 O O . TYR A 1 101 ? 1.163 8.510 -4.369 1.00 79.62 101 TYR A O 1
ATOM 765 N N . PRO A 1 102 ? -0.679 9.747 -4.744 1.00 78.12 102 PRO A N 1
ATOM 766 C CA . PRO A 1 102 ? -0.391 10.012 -6.160 1.00 78.12 102 PRO A CA 1
ATOM 767 C C . PRO A 1 102 ? 1.030 10.487 -6.469 1.00 78.12 102 PRO A C 1
ATOM 769 O O . PRO A 1 102 ? 1.623 10.051 -7.449 1.00 78.12 102 PRO A O 1
ATOM 772 N N . TYR A 1 103 ? 1.585 11.357 -5.625 1.00 78.56 103 TYR A N 1
ATOM 773 C CA . TYR A 1 103 ? 2.954 11.844 -5.785 1.00 78.56 103 TYR A CA 1
ATOM 774 C C . TYR A 1 103 ? 3.981 10.716 -5.603 1.00 78.56 103 TYR A C 1
ATOM 776 O O . TYR A 1 103 ? 4.868 10.549 -6.431 1.00 78.56 103 TYR A O 1
ATOM 784 N N . PHE A 1 104 ? 3.829 9.890 -4.564 1.00 86.12 104 PHE A N 1
ATOM 785 C CA . PHE A 1 104 ? 4.747 8.781 -4.312 1.00 86.12 104 PHE A CA 1
ATOM 786 C C . PHE A 1 104 ? 4.628 7.680 -5.367 1.00 86.12 104 PHE A C 1
ATOM 788 O O . PHE A 1 104 ? 5.648 7.138 -5.769 1.00 86.12 104 PHE A O 1
ATOM 795 N N . LEU A 1 105 ? 3.424 7.402 -5.883 1.00 84.81 105 LEU A N 1
ATOM 796 C CA . LEU A 1 105 ? 3.245 6.490 -7.021 1.00 84.81 105 LEU A CA 1
ATOM 797 C C . LEU A 1 105 ? 4.107 6.910 -8.220 1.00 84.81 105 LEU A C 1
ATOM 799 O O . LEU A 1 105 ? 4.752 6.069 -8.841 1.00 84.81 105 LEU A O 1
ATOM 803 N N . GLN A 1 106 ? 4.140 8.209 -8.528 1.00 83.94 106 GLN A N 1
ATOM 804 C CA . GLN A 1 106 ? 4.941 8.745 -9.630 1.00 83.94 106 GLN A CA 1
ATOM 805 C C . GLN A 1 106 ? 6.441 8.661 -9.349 1.00 83.94 106 GLN A C 1
ATOM 807 O O . GLN A 1 106 ? 7.185 8.192 -10.207 1.00 83.94 106 GLN A O 1
ATOM 812 N N . GLU A 1 107 ? 6.881 9.064 -8.156 1.00 88.69 107 GLU A N 1
ATOM 813 C CA . GLU A 1 107 ? 8.301 9.012 -7.787 1.00 88.69 107 GLU A CA 1
ATOM 814 C C . GLU A 1 107 ? 8.831 7.569 -7.790 1.00 88.69 107 GLU A C 1
ATOM 816 O O . GLU A 1 107 ? 9.887 7.305 -8.363 1.00 88.69 107 GLU A O 1
ATOM 821 N N . TRP A 1 108 ? 8.078 6.609 -7.241 1.00 92.19 108 TRP A N 1
ATOM 822 C CA . TRP A 1 108 ? 8.459 5.193 -7.278 1.00 92.19 108 TRP A CA 1
ATOM 823 C C . TRP A 1 108 ? 8.421 4.615 -8.688 1.00 92.19 108 TRP A C 1
ATOM 825 O O . TRP A 1 108 ? 9.332 3.879 -9.056 1.00 92.19 108 TRP A O 1
ATOM 835 N N . GLY A 1 109 ? 7.414 4.964 -9.493 1.00 90.69 109 GLY A N 1
ATOM 836 C CA . GLY A 1 109 ? 7.345 4.542 -10.892 1.00 90.69 109 GLY A CA 1
ATOM 837 C C . GLY A 1 109 ? 8.545 5.035 -11.702 1.00 90.69 109 GLY A C 1
ATOM 838 O O . GLY A 1 109 ? 9.153 4.259 -12.435 1.00 90.69 109 GLY A O 1
ATOM 839 N N . LYS A 1 110 ? 8.935 6.299 -11.513 1.00 91.38 110 LYS A N 1
ATOM 840 C CA . LYS A 1 110 ? 10.119 6.887 -12.146 1.00 91.38 110 LYS A CA 1
ATOM 841 C C . LYS A 1 110 ? 11.406 6.197 -11.693 1.00 91.38 110 LYS A C 1
ATOM 843 O O . LYS A 1 110 ? 12.217 5.824 -12.528 1.00 91.38 110 LYS A O 1
ATOM 848 N N . HIS A 1 111 ? 11.605 6.010 -10.391 1.00 94.06 111 HIS A N 1
ATOM 849 C CA . HIS A 1 111 ? 12.829 5.375 -9.901 1.00 94.06 111 HIS A CA 1
ATOM 850 C C . HIS A 1 111 ? 12.930 3.898 -10.295 1.00 94.06 111 HIS A C 1
ATOM 852 O O . HIS A 1 111 ? 14.027 3.439 -10.602 1.00 94.06 111 HIS A O 1
ATOM 858 N N . ALA A 1 112 ? 11.810 3.171 -10.336 1.00 94.50 112 ALA A N 1
ATOM 859 C CA . ALA A 1 112 ? 11.773 1.807 -10.857 1.00 94.50 112 ALA A CA 1
ATOM 860 C C . ALA A 1 112 ? 12.132 1.772 -12.350 1.00 94.50 112 ALA A C 1
ATOM 862 O O . ALA A 1 112 ? 12.935 0.945 -12.765 1.00 94.50 112 ALA A O 1
ATOM 863 N N . TRP A 1 113 ? 11.607 2.715 -13.138 1.00 94.12 113 TRP A N 1
ATOM 864 C CA . TRP A 1 113 ? 11.964 2.885 -14.547 1.00 94.12 113 TRP A CA 1
ATOM 865 C C . TRP A 1 113 ? 13.454 3.159 -14.748 1.00 94.12 113 TRP A C 1
ATOM 867 O O . TRP A 1 113 ? 14.105 2.470 -15.524 1.00 94.12 113 TRP A O 1
ATOM 877 N N . ASP A 1 114 ? 13.998 4.141 -14.030 1.00 93.38 114 ASP A N 1
ATOM 878 C CA . ASP A 1 114 ? 15.404 4.545 -14.144 1.00 93.38 114 ASP A CA 1
ATOM 879 C C . ASP A 1 114 ? 16.370 3.424 -13.713 1.00 93.38 114 ASP A C 1
ATOM 881 O O . ASP A 1 114 ? 17.540 3.431 -14.094 1.00 93.38 114 ASP A O 1
ATOM 885 N N . THR A 1 115 ? 15.884 2.479 -12.903 1.00 94.44 115 THR A N 1
ATOM 886 C CA . THR A 1 115 ? 16.658 1.340 -12.393 1.00 94.44 115 THR A CA 1
ATOM 887 C C . THR A 1 115 ? 16.528 0.093 -13.267 1.00 94.44 115 THR A C 1
ATOM 889 O O . THR A 1 115 ? 17.418 -0.756 -13.246 1.00 94.44 115 THR A O 1
ATOM 892 N N . ALA A 1 116 ? 15.434 -0.039 -14.018 1.00 94.06 116 ALA A N 1
ATOM 893 C CA . ALA A 1 116 ? 15.174 -1.217 -14.828 1.00 94.06 116 ALA A CA 1
ATOM 894 C C . ALA A 1 116 ? 16.151 -1.304 -16.009 1.00 94.06 116 ALA A C 1
ATOM 896 O O . ALA A 1 116 ? 16.220 -0.421 -16.862 1.00 94.06 116 ALA A O 1
ATOM 897 N N . ASP A 1 117 ? 16.881 -2.416 -16.083 1.00 91.00 117 ASP A N 1
ATOM 898 C CA . ASP A 1 117 ? 17.854 -2.670 -17.151 1.00 91.00 117 ASP A CA 1
ATOM 899 C C . ASP A 1 117 ? 17.182 -3.166 -18.448 1.00 91.00 117 ASP A C 1
ATOM 901 O O . ASP A 1 117 ? 17.745 -3.065 -19.542 1.00 91.00 117 ASP A O 1
ATOM 905 N N . ALA A 1 118 ? 15.975 -3.725 -18.334 1.00 92.00 118 ALA A N 1
ATOM 906 C CA . ALA A 1 118 ? 15.189 -4.249 -19.442 1.00 92.00 118 ALA A CA 1
ATOM 907 C C . ALA A 1 118 ? 13.688 -4.232 -19.117 1.00 92.00 118 ALA A C 1
ATOM 909 O O . ALA A 1 118 ? 13.278 -4.107 -17.967 1.00 92.00 118 ALA A O 1
ATOM 910 N N . SER A 1 119 ? 12.866 -4.395 -20.152 1.00 91.50 119 SER A N 1
ATOM 911 C CA . SER A 1 119 ? 11.433 -4.649 -20.002 1.00 91.50 119 SER A CA 1
ATOM 912 C C . SER A 1 119 ? 11.165 -6.151 -19.792 1.00 91.50 119 SER A C 1
ATOM 914 O O . SER A 1 119 ? 11.854 -6.966 -20.418 1.00 91.50 119 SER A O 1
ATOM 916 N N . PRO A 1 120 ? 10.157 -6.539 -18.985 1.00 96.25 120 PRO A N 1
ATOM 917 C CA . PRO A 1 120 ? 9.287 -5.687 -18.167 1.00 96.25 120 PRO A CA 1
ATOM 918 C C . PRO A 1 120 ? 9.949 -5.202 -16.871 1.00 96.25 120 PRO A C 1
ATOM 920 O O . PRO A 1 120 ? 10.795 -5.894 -16.316 1.00 96.25 120 PRO A O 1
ATOM 923 N N . ILE A 1 121 ? 9.502 -4.049 -16.356 1.00 97.00 121 ILE A N 1
ATOM 924 C CA . ILE A 1 121 ? 9.866 -3.579 -15.010 1.00 97.00 121 ILE A CA 1
ATOM 925 C C . ILE A 1 121 ? 9.326 -4.578 -13.981 1.00 97.00 121 ILE A C 1
ATOM 927 O O . ILE A 1 121 ? 8.125 -4.870 -13.955 1.00 97.00 121 ILE A O 1
ATOM 931 N N . THR A 1 122 ? 10.216 -5.081 -13.132 1.00 97.69 122 THR A N 1
ATOM 932 C CA . THR A 1 122 ? 9.959 -6.133 -12.143 1.00 97.69 122 THR A CA 1
ATOM 933 C C . THR A 1 122 ? 9.857 -5.587 -10.718 1.00 97.69 122 THR A C 1
ATOM 935 O O . THR A 1 122 ? 10.162 -4.426 -10.445 1.00 97.69 122 THR A O 1
ATOM 938 N N . VAL A 1 123 ? 9.449 -6.442 -9.775 1.00 97.00 123 VAL A N 1
ATOM 939 C CA . VAL A 1 123 ? 9.480 -6.120 -8.338 1.00 97.00 123 VAL A CA 1
ATOM 940 C C . VAL A 1 123 ? 10.896 -5.771 -7.875 1.00 97.00 123 VAL A C 1
ATOM 942 O O . VAL A 1 123 ? 11.051 -4.833 -7.101 1.00 97.00 123 VAL A O 1
ATOM 945 N N . ASP A 1 124 ? 11.926 -6.458 -8.376 1.00 96.94 124 ASP A N 1
ATOM 946 C CA . ASP A 1 124 ? 13.319 -6.175 -8.004 1.00 96.94 124 ASP A CA 1
ATOM 947 C C . ASP 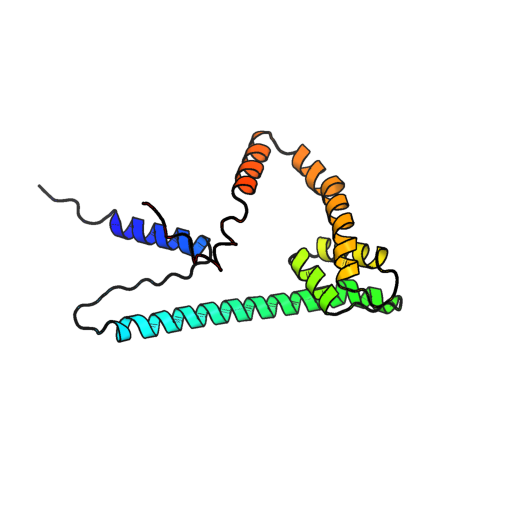A 1 124 ? 13.733 -4.754 -8.417 1.00 96.94 124 ASP A C 1
ATOM 949 O O . ASP A 1 124 ? 14.327 -4.024 -7.626 1.00 96.94 124 ASP A O 1
ATOM 953 N N . ASP A 1 125 ? 13.323 -4.301 -9.604 1.00 97.19 125 ASP A N 1
ATOM 954 C CA . ASP A 1 125 ? 13.568 -2.926 -10.061 1.00 97.19 125 ASP A CA 1
ATOM 955 C C . ASP A 1 125 ? 12.890 -1.893 -9.151 1.00 97.19 125 ASP A C 1
ATOM 957 O O . ASP A 1 125 ? 13.477 -0.857 -8.827 1.00 97.19 125 ASP A O 1
ATOM 961 N N . VAL A 1 126 ? 11.674 -2.193 -8.680 1.00 96.19 126 VAL A N 1
ATOM 962 C CA . VAL A 1 126 ? 10.956 -1.359 -7.704 1.00 96.19 126 VAL A CA 1
ATOM 963 C C . VAL A 1 126 ? 11.690 -1.326 -6.367 1.00 96.19 126 VAL A C 1
ATOM 965 O O . VAL A 1 126 ? 11.813 -0.257 -5.766 1.00 96.19 126 VAL A O 1
ATOM 968 N N . GLU A 1 127 ? 12.189 -2.459 -5.880 1.00 95.12 127 GLU A N 1
ATOM 969 C CA . GLU A 1 127 ? 12.901 -2.530 -4.601 1.00 95.12 127 GLU A CA 1
ATOM 970 C C . GLU A 1 127 ? 14.249 -1.810 -4.656 1.00 95.12 127 GLU A C 1
ATOM 972 O O . GLU A 1 127 ? 14.551 -1.008 -3.766 1.00 95.12 127 GLU A O 1
ATOM 977 N N . ARG A 1 128 ? 15.011 -1.996 -5.738 1.00 95.44 128 ARG A N 1
ATOM 978 C CA . ARG A 1 128 ? 16.253 -1.254 -5.988 1.00 95.44 128 ARG A CA 1
ATOM 979 C C . ARG A 1 128 ? 15.981 0.251 -6.119 1.00 95.44 128 ARG A C 1
ATOM 981 O O . ARG A 1 128 ? 16.628 1.049 -5.437 1.00 95.44 128 ARG A O 1
ATOM 988 N N . GLY A 1 129 ? 14.973 0.644 -6.901 1.00 93.44 129 GLY A N 1
ATOM 989 C CA . GLY A 1 129 ? 14.572 2.044 -7.077 1.00 93.44 129 GLY A CA 1
ATOM 990 C C . GLY A 1 129 ? 14.039 2.702 -5.795 1.00 93.44 129 GLY A C 1
ATOM 991 O O . GLY A 1 129 ? 14.263 3.894 -5.567 1.00 93.44 129 GLY A O 1
ATOM 992 N N . SER A 1 130 ? 13.402 1.930 -4.906 1.00 92.56 130 SER A N 1
ATOM 993 C CA . SER A 1 130 ? 12.866 2.413 -3.620 1.00 92.56 130 SER A CA 1
ATOM 994 C C . SER A 1 130 ? 13.947 2.991 -2.707 1.00 92.56 130 SER A C 1
ATOM 996 O O . SER A 1 130 ? 13.683 3.948 -1.971 1.00 92.56 130 SER A O 1
ATOM 998 N N . VAL A 1 131 ? 15.167 2.444 -2.763 1.00 91.81 131 VAL A N 1
ATOM 999 C CA . VAL A 1 131 ? 16.316 2.954 -1.998 1.00 91.81 131 VAL A CA 1
ATOM 1000 C C . VAL A 1 131 ? 16.618 4.395 -2.408 1.00 91.81 131 VAL A C 1
ATOM 1002 O O . VAL A 1 131 ? 16.764 5.276 -1.557 1.00 91.81 131 VAL A O 1
ATOM 1005 N N . THR A 1 132 ? 16.653 4.660 -3.714 1.00 89.06 132 THR A N 1
ATOM 1006 C CA . THR A 1 132 ? 16.906 5.999 -4.255 1.00 89.06 132 THR A CA 1
ATOM 1007 C C . THR A 1 132 ? 15.727 6.94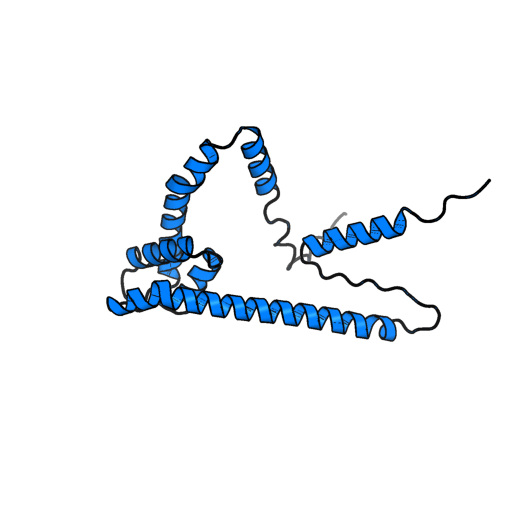1 -4.020 1.00 89.06 132 THR A C 1
ATOM 1009 O O . THR A 1 132 ? 15.947 8.077 -3.600 1.00 89.06 132 THR A O 1
ATOM 1012 N N . ALA A 1 133 ? 14.490 6.474 -4.215 1.00 87.44 133 ALA A N 1
ATOM 1013 C CA . ALA A 1 133 ? 13.281 7.267 -3.984 1.00 87.44 133 ALA A CA 1
ATOM 1014 C C . ALA A 1 133 ? 13.183 7.756 -2.528 1.00 87.44 133 ALA A C 1
ATOM 1016 O O . ALA A 1 133 ? 12.922 8.932 -2.269 1.00 87.44 133 ALA A O 1
ATOM 1017 N N . THR A 1 134 ? 13.477 6.877 -1.567 1.00 86.94 134 THR A N 1
ATOM 1018 C CA . THR A 1 134 ? 13.467 7.219 -0.137 1.00 86.94 134 THR A CA 1
ATOM 1019 C C . THR A 1 134 ? 14.552 8.244 0.198 1.00 86.94 134 THR A C 1
ATOM 1021 O O . THR A 1 134 ? 14.263 9.266 0.817 1.00 86.94 134 THR A O 1
ATOM 1024 N N . ALA A 1 135 ? 15.780 8.049 -0.294 1.00 84.44 135 ALA A N 1
ATOM 1025 C CA . ALA A 1 135 ? 16.872 9.003 -0.083 1.00 84.44 135 ALA A CA 1
ATOM 1026 C C . ALA A 1 135 ? 16.582 10.391 -0.700 1.00 84.44 135 ALA A C 1
ATOM 1028 O O . ALA A 1 135 ? 16.910 11.435 -0.118 1.00 84.44 135 ALA A O 1
ATOM 1029 N N . ALA A 1 136 ? 15.933 10.425 -1.868 1.00 78.44 136 ALA A N 1
ATOM 1030 C CA . ALA A 1 136 ? 15.490 11.664 -2.503 1.00 78.44 136 ALA A CA 1
ATOM 1031 C C . ALA A 1 136 ? 14.407 12.378 -1.672 1.00 78.44 136 ALA A C 1
ATOM 1033 O O . ALA A 1 136 ? 14.446 13.604 -1.523 1.00 78.44 136 ALA A O 1
ATOM 1034 N N . LEU A 1 137 ? 13.475 11.633 -1.074 1.00 76.44 137 LEU A N 1
ATOM 1035 C CA . LEU A 1 137 ? 12.448 12.196 -0.193 1.00 76.44 137 LEU A CA 1
ATOM 1036 C C . LEU A 1 137 ? 13.003 12.713 1.132 1.00 76.44 137 LEU A C 1
ATOM 1038 O O . LEU A 1 137 ? 12.595 13.787 1.584 1.00 76.44 137 LEU A O 1
ATOM 1042 N N . ASP A 1 138 ? 13.937 11.995 1.746 1.00 76.06 138 ASP A N 1
ATOM 1043 C CA . ASP A 1 138 ? 14.542 12.415 3.011 1.00 76.06 138 ASP A CA 1
ATOM 1044 C C . ASP A 1 138 ? 15.260 13.758 2.861 1.00 76.06 138 ASP A C 1
ATOM 1046 O O . ASP A 1 138 ? 15.079 14.670 3.677 1.00 76.06 138 ASP A O 1
ATOM 1050 N N . SER A 1 139 ? 16.004 13.918 1.765 1.00 67.00 139 SER A N 1
ATOM 1051 C CA . SER A 1 139 ? 16.762 15.137 1.476 1.00 67.00 139 SER A CA 1
ATOM 1052 C C . SER A 1 139 ? 15.886 16.320 1.044 1.00 67.00 139 SER A C 1
ATOM 1054 O O . SER A 1 139 ? 16.128 17.448 1.477 1.00 67.00 139 SER A O 1
ATOM 1056 N N . SER A 1 140 ? 14.858 16.093 0.220 1.00 62.69 140 SER A N 1
ATOM 1057 C CA . SER A 1 140 ? 14.065 17.179 -0.383 1.00 62.69 140 SER A CA 1
ATOM 1058 C C . SER A 1 140 ? 12.763 17.507 0.357 1.00 62.69 140 SER A C 1
ATOM 1060 O O . SER A 1 140 ? 12.333 18.664 0.366 1.00 62.69 140 SER A O 1
ATOM 1062 N N . PHE A 1 141 ? 12.133 16.521 0.998 1.00 62.84 141 PHE A N 1
ATOM 1063 C CA . PHE A 1 141 ? 10.771 16.636 1.523 1.00 62.84 141 PHE A CA 1
ATOM 1064 C C . PHE A 1 141 ? 10.723 16.605 3.052 1.00 62.84 141 PHE A C 1
ATOM 1066 O O . PHE A 1 141 ? 10.083 17.470 3.661 1.00 62.84 141 PHE A O 1
ATOM 1073 N N . PHE A 1 142 ? 11.416 15.654 3.687 1.00 62.03 142 PHE A N 1
ATOM 1074 C CA . PHE A 1 142 ? 11.375 15.504 5.143 1.00 62.03 142 PHE A CA 1
ATOM 1075 C C . PHE A 1 142 ? 12.338 16.445 5.858 1.00 62.03 142 PHE A C 1
ATOM 1077 O O . PHE A 1 142 ? 11.888 17.135 6.771 1.00 62.03 142 PHE A O 1
ATOM 1084 N N . SER A 1 143 ? 13.597 16.580 5.421 1.00 60.56 143 SER A N 1
ATOM 1085 C CA . SER A 1 143 ? 14.547 17.489 6.085 1.00 60.56 143 SER A CA 1
ATOM 1086 C C . SER A 1 143 ? 14.063 18.939 6.046 1.00 60.56 143 SER A C 1
ATOM 1088 O O . SER A 1 143 ? 13.955 19.583 7.084 1.00 60.56 143 SER A O 1
ATOM 1090 N N . ALA A 1 144 ? 13.644 19.435 4.878 1.00 65.00 144 ALA A N 1
ATOM 1091 C CA . ALA A 1 144 ? 13.203 20.822 4.730 1.00 65.00 144 ALA A CA 1
ATOM 1092 C C . ALA A 1 144 ? 11.944 21.162 5.553 1.00 65.00 144 ALA A C 1
ATOM 1094 O O . ALA A 1 144 ? 11.800 22.291 6.033 1.00 65.00 144 ALA A O 1
ATOM 1095 N N . ARG A 1 145 ? 11.012 20.211 5.729 1.00 68.31 145 ARG A N 1
ATOM 1096 C CA . ARG A 1 145 ? 9.832 20.415 6.587 1.00 68.31 145 ARG A CA 1
ATOM 1097 C C . ARG A 1 145 ? 10.164 20.233 8.056 1.00 68.31 145 ARG A C 1
ATOM 1099 O O . ARG A 1 145 ? 9.726 21.050 8.859 1.00 68.31 145 ARG A O 1
ATOM 1106 N N . PHE A 1 146 ? 10.954 19.217 8.390 1.00 65.69 146 PHE A N 1
ATOM 1107 C CA . PHE A 1 146 ? 11.414 18.968 9.748 1.00 65.69 146 PHE A CA 1
ATOM 1108 C C . PHE A 1 146 ? 12.214 20.159 10.275 1.00 65.69 146 PHE A C 1
ATOM 1110 O O . PHE A 1 146 ? 11.964 20.612 11.386 1.00 65.69 146 PHE A O 1
ATOM 1117 N N . ASP A 1 147 ? 13.097 20.753 9.475 1.00 73.00 147 ASP A N 1
ATOM 1118 C CA . ASP A 1 147 ? 13.901 21.916 9.861 1.00 73.00 147 ASP A CA 1
ATOM 1119 C C . ASP A 1 147 ? 13.060 23.141 10.224 1.00 73.00 147 ASP A C 1
ATOM 1121 O O . ASP A 1 147 ? 13.446 23.907 11.108 1.00 73.00 147 ASP A O 1
ATOM 1125 N N . ARG A 1 148 ? 11.873 23.274 9.622 1.00 77.44 148 ARG A N 1
ATOM 1126 C CA . ARG A 1 148 ? 10.909 24.351 9.897 1.00 77.44 148 ARG A CA 1
ATOM 1127 C C . ARG A 1 148 ? 10.028 24.092 11.120 1.00 77.44 148 ARG A C 1
ATOM 1129 O O . ARG A 1 148 ? 9.307 25.000 11.524 1.00 77.44 148 ARG A O 1
ATOM 1136 N N . LEU A 1 149 ? 10.079 22.894 11.706 1.00 80.06 149 LEU A N 1
ATOM 1137 C CA . LEU A 1 149 ? 9.345 22.571 12.927 1.00 80.06 149 LEU A CA 1
ATOM 1138 C C . LEU A 1 149 ? 9.999 23.214 14.148 1.00 80.06 149 LEU A C 1
ATOM 1140 O O . LEU A 1 149 ? 11.226 23.236 14.306 1.00 80.06 149 LEU A O 1
ATOM 1144 N N . THR A 1 150 ? 9.160 23.664 15.070 1.00 85.19 150 THR A N 1
ATOM 1145 C CA . THR A 1 150 ? 9.591 24.121 16.387 1.00 85.19 150 THR A CA 1
ATOM 1146 C C . THR A 1 150 ? 10.210 22.969 17.194 1.00 85.19 150 THR A C 1
ATOM 1148 O O . THR A 1 150 ? 9.915 21.791 16.958 1.00 85.19 150 THR A O 1
ATOM 1151 N N . PRO A 1 151 ? 11.031 23.264 18.219 1.00 82.62 151 PRO A N 1
ATOM 1152 C CA . PRO A 1 151 ? 11.601 22.226 19.080 1.00 82.62 151 PRO A CA 1
ATOM 1153 C C . PRO A 1 151 ? 10.557 21.306 19.737 1.00 82.62 151 PRO A C 1
ATOM 1155 O O . PRO A 1 151 ? 10.847 20.141 20.000 1.00 82.62 151 PRO A O 1
ATOM 1158 N N . SER A 1 152 ? 9.347 21.809 20.008 1.00 61.94 152 SER A N 1
ATOM 1159 C CA . SER A 1 152 ? 8.260 21.023 20.607 1.00 61.94 152 SER A CA 1
ATOM 1160 C C . SER A 1 152 ? 7.605 20.067 19.612 1.00 61.94 152 SER A C 1
ATOM 1162 O O . SER A 1 152 ? 7.355 18.921 19.970 1.00 61.94 152 SER A O 1
ATOM 1164 N N . GLU A 1 153 ? 7.398 20.488 18.365 1.00 70.62 153 GLU A N 1
ATOM 1165 C CA . GLU A 1 153 ? 6.870 19.621 17.302 1.00 70.62 153 GLU A CA 1
ATOM 1166 C C . GLU A 1 153 ? 7.863 18.505 16.947 1.00 70.62 153 GLU A C 1
ATOM 1168 O O . GLU A 1 153 ? 7.462 17.353 16.801 1.00 70.62 153 GLU A O 1
ATOM 1173 N N . LYS A 1 154 ? 9.172 18.803 16.915 1.00 79.12 154 LYS A N 1
ATOM 1174 C CA . LYS A 1 154 ? 10.222 17.782 16.728 1.00 79.12 154 LYS A CA 1
ATOM 1175 C C . LYS A 1 154 ? 10.220 16.735 17.845 1.00 79.12 154 LYS A C 1
ATOM 1177 O O . LYS A 1 154 ? 10.336 15.544 17.567 1.00 79.12 154 LYS A O 1
ATOM 1182 N N . ARG A 1 155 ? 10.077 17.166 19.108 1.00 72.31 155 ARG A N 1
ATOM 1183 C CA . ARG A 1 155 ? 9.953 16.251 20.259 1.00 72.31 155 ARG A CA 1
ATOM 1184 C C . ARG A 1 155 ? 8.689 15.400 20.176 1.00 72.31 155 ARG A C 1
ATOM 1186 O O . ARG A 1 155 ? 8.761 14.212 20.460 1.00 72.31 155 ARG A O 1
ATOM 1193 N N . TYR A 1 156 ? 7.567 15.993 19.774 1.00 72.06 156 TYR A N 1
ATOM 1194 C CA . TYR A 1 156 ? 6.309 15.275 19.597 1.00 72.06 156 TYR A CA 1
ATOM 1195 C C . TYR A 1 156 ? 6.412 14.207 18.501 1.00 72.06 156 TYR A C 1
ATOM 1197 O O . TYR A 1 156 ? 6.075 13.056 18.750 1.00 72.06 156 TYR A O 1
ATOM 1205 N N . LEU A 1 157 ? 6.952 14.544 17.325 1.00 69.94 157 LEU A N 1
ATOM 1206 C CA . LEU A 1 157 ? 7.151 13.571 16.245 1.00 69.94 157 LEU A CA 1
ATOM 1207 C C . LEU A 1 157 ? 8.108 12.443 16.639 1.00 69.94 157 LEU A C 1
ATOM 1209 O O . LEU A 1 157 ? 7.850 11.295 16.299 1.00 69.94 157 LEU A O 1
ATOM 1213 N N . ARG A 1 158 ? 9.178 12.745 17.388 1.00 72.44 158 ARG A N 1
ATOM 1214 C CA . ARG A 1 158 ? 10.076 11.714 17.923 1.00 72.44 158 ARG A CA 1
ATOM 12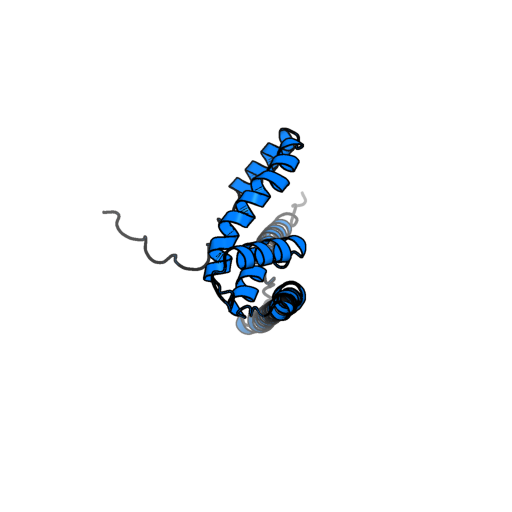15 C C . ARG A 1 158 ? 9.347 10.782 18.890 1.00 72.44 158 ARG A C 1
ATOM 1217 O O . ARG A 1 158 ? 9.464 9.578 18.734 1.00 72.44 158 ARG A O 1
ATOM 1224 N N . ALA A 1 159 ? 8.552 11.324 19.814 1.00 71.25 159 ALA A N 1
ATOM 1225 C CA . ALA A 1 159 ? 7.748 10.514 20.727 1.00 71.25 159 ALA A CA 1
ATOM 1226 C C . ALA A 1 159 ? 6.728 9.638 19.974 1.00 71.25 159 ALA A C 1
ATOM 1228 O O . ALA A 1 159 ? 6.552 8.478 20.314 1.00 71.25 159 ALA A O 1
ATOM 1229 N N . MET A 1 160 ? 6.098 10.158 18.914 1.00 65.50 160 MET A N 1
ATOM 1230 C CA . MET A 1 160 ? 5.187 9.380 18.063 1.00 65.50 160 MET A CA 1
ATOM 1231 C C . MET A 1 160 ? 5.907 8.288 17.254 1.00 65.50 160 MET A C 1
ATOM 1233 O O . MET A 1 160 ? 5.334 7.227 17.040 1.00 65.50 160 MET A O 1
ATOM 1237 N N . ALA A 1 161 ? 7.147 8.526 16.815 1.00 68.12 161 ALA A N 1
ATOM 1238 C CA . ALA A 1 161 ? 7.961 7.541 16.099 1.00 68.12 161 ALA A CA 1
ATOM 1239 C C . ALA A 1 161 ? 8.553 6.464 17.029 1.00 68.12 161 ALA A C 1
ATOM 1241 O O . ALA A 1 161 ? 8.674 5.311 16.628 1.00 68.12 161 ALA A O 1
ATOM 1242 N N . GLU A 1 162 ? 8.895 6.825 18.271 1.00 61.44 162 GLU A N 1
ATOM 1243 C CA . GLU A 1 162 ? 9.305 5.889 19.332 1.00 61.44 162 GLU A CA 1
ATOM 1244 C C . GLU A 1 162 ? 8.143 4.988 19.779 1.00 61.44 162 GLU A C 1
ATOM 1246 O O . GLU A 1 162 ? 8.370 3.856 20.183 1.00 61.44 162 GLU A O 1
ATOM 1251 N N . LEU A 1 163 ? 6.900 5.456 19.624 1.00 65.12 163 LEU A N 1
ATOM 1252 C CA . LEU A 1 163 ? 5.672 4.658 19.735 1.00 65.12 163 LEU A CA 1
ATOM 1253 C C . LEU A 1 163 ? 5.353 3.855 18.453 1.00 65.12 163 LEU A C 1
ATOM 1255 O O . LEU A 1 163 ? 4.210 3.437 18.267 1.00 65.12 163 LEU A O 1
ATOM 1259 N N . GLY A 1 164 ? 6.335 3.686 17.556 1.00 46.59 164 GLY A N 1
ATOM 1260 C CA . GLY A 1 164 ? 6.250 2.899 16.321 1.00 46.59 164 GLY A CA 1
ATOM 1261 C C . GLY A 1 164 ? 5.870 1.420 16.545 1.00 46.59 164 GLY A C 1
ATOM 1262 O O . GLY A 1 164 ? 5.532 1.046 17.659 1.00 46.59 164 GLY A O 1
ATOM 1263 N N . PRO A 1 165 ? 5.900 0.565 15.504 1.00 47.34 165 PRO A N 1
ATOM 1264 C CA . PRO A 1 165 ? 4.991 -0.573 15.265 1.00 47.34 165 PRO A CA 1
ATOM 1265 C C . PRO A 1 165 ? 5.058 -1.789 16.223 1.00 47.34 165 PRO A C 1
ATOM 1267 O O . PRO A 1 165 ? 4.777 -2.909 15.819 1.00 47.34 165 PRO A O 1
ATOM 1270 N N . GLU A 1 166 ? 5.277 -1.607 17.522 1.00 39.47 166 GLU A N 1
ATOM 1271 C CA . GLU A 1 166 ? 4.959 -2.614 18.549 1.00 39.47 166 GLU A CA 1
ATOM 1272 C C . GLU A 1 166 ? 3.441 -2.905 18.651 1.00 39.47 166 GLU A C 1
ATOM 1274 O O . GLU A 1 166 ? 3.020 -3.781 19.401 1.00 39.47 166 GLU A O 1
ATOM 1279 N N . LEU A 1 167 ? 2.605 -2.208 17.867 1.00 40.34 167 LEU A N 1
ATOM 1280 C CA . LEU A 1 167 ? 1.162 -2.444 17.748 1.00 40.34 167 LEU A CA 1
ATOM 1281 C C . LEU A 1 167 ? 0.734 -3.163 16.453 1.00 40.34 167 LEU A C 1
ATOM 1283 O O . LEU A 1 167 ? -0.459 -3.418 16.300 1.00 40.34 167 LEU A O 1
ATOM 1287 N N . SER A 1 168 ? 1.653 -3.508 15.538 1.00 38.31 168 SER A N 1
ATOM 1288 C CA . SER A 1 168 ? 1.329 -4.315 14.341 1.00 38.31 168 SER A CA 1
ATOM 1289 C C . SER A 1 168 ? 1.915 -5.732 14.344 1.00 38.31 168 SER A C 1
ATOM 1291 O O . SER A 1 168 ? 1.425 -6.563 13.589 1.00 38.31 168 SER A O 1
ATOM 1293 N N . ASP A 1 169 ? 2.873 -6.037 15.227 1.00 36.91 169 ASP A N 1
ATOM 1294 C CA . ASP A 1 169 ? 3.528 -7.356 15.326 1.00 36.91 169 ASP A CA 1
ATOM 1295 C C . ASP A 1 169 ? 3.073 -8.177 16.557 1.00 36.91 169 ASP A C 1
ATOM 1297 O O . ASP A 1 169 ? 3.856 -8.906 17.165 1.00 36.91 169 ASP A O 1
ATOM 1301 N N . VAL A 1 170 ? 1.795 -8.079 16.954 1.00 42.00 170 VAL A N 1
ATOM 1302 C CA . VAL A 1 170 ? 1.209 -8.953 18.004 1.00 42.00 170 VAL A CA 1
ATOM 1303 C C . VAL A 1 170 ? 0.419 -10.132 17.413 1.00 42.00 170 VAL A C 1
ATOM 1305 O O . VAL A 1 170 ? -0.169 -10.916 18.152 1.00 42.00 170 VAL A O 1
ATOM 1308 N N . ASP A 1 171 ? 0.475 -10.342 16.097 1.00 44.00 171 ASP A N 1
ATOM 1309 C CA . ASP A 1 171 ? -0.037 -11.557 15.463 1.00 44.00 171 ASP A CA 1
ATOM 1310 C C . ASP A 1 171 ? 1.117 -12.449 14.984 1.00 44.00 171 ASP A C 1
ATOM 1312 O O . ASP A 1 171 ? 1.769 -12.184 13.978 1.00 44.00 171 ASP A O 1
ATOM 1316 N N . GLY A 1 172 ? 1.328 -13.557 15.707 1.00 42.47 172 GLY A N 1
ATOM 1317 C CA . GLY A 1 172 ? 1.996 -14.742 15.161 1.00 42.47 172 GLY A CA 1
ATOM 1318 C C . GLY A 1 172 ? 3.369 -15.109 15.728 1.00 42.47 172 GLY A C 1
ATOM 1319 O O . GLY A 1 172 ? 4.295 -15.282 14.950 1.00 42.47 172 GLY A O 1
ATOM 1320 N N . ASN A 1 173 ? 3.504 -15.273 17.052 1.00 38.12 173 ASN A N 1
ATOM 1321 C CA . ASN A 1 173 ? 4.168 -16.426 17.701 1.00 38.12 173 ASN A CA 1
ATOM 1322 C C . ASN A 1 173 ? 4.443 -16.120 19.188 1.00 38.12 173 ASN A C 1
ATOM 1324 O O . ASN A 1 173 ? 5.524 -15.676 19.569 1.00 38.12 173 ASN A O 1
ATOM 1328 N N . THR A 1 174 ? 3.458 -16.382 20.048 1.00 40.28 174 THR A N 1
ATOM 1329 C CA . THR A 1 174 ? 3.704 -16.618 21.480 1.00 40.28 174 THR A CA 1
ATOM 1330 C C . THR A 1 174 ? 3.441 -18.082 21.795 1.00 40.28 174 THR A C 1
ATOM 1332 O O . THR A 1 174 ? 2.582 -18.420 22.605 1.00 40.28 174 THR A O 1
ATOM 1335 N N . GLU A 1 175 ? 4.216 -18.966 21.173 1.00 40.09 175 GLU A N 1
ATOM 1336 C CA . GLU A 1 175 ? 4.490 -20.269 21.761 1.00 40.09 175 GLU A CA 1
ATOM 1337 C C . GLU A 1 175 ? 5.978 -20.406 22.094 1.00 40.09 175 GLU A C 1
ATOM 1339 O O . GLU A 1 175 ? 6.870 -20.123 21.302 1.00 40.09 175 GLU A O 1
ATOM 1344 N N . ASP A 1 176 ? 6.178 -20.842 23.333 1.00 46.03 176 ASP A N 1
ATOM 1345 C CA . ASP A 1 176 ? 7.409 -21.302 23.960 1.00 46.03 176 ASP A CA 1
ATOM 1346 C C . ASP A 1 176 ? 8.422 -20.276 24.494 1.00 46.03 176 ASP A C 1
ATOM 1348 O O . ASP A 1 176 ? 9.522 -20.108 23.977 1.00 46.03 176 ASP A O 1
ATOM 1352 N N . ARG A 1 177 ? 8.081 -19.680 25.649 1.00 39.25 177 ARG A N 1
ATOM 1353 C CA . ARG A 1 177 ? 9.023 -19.552 26.782 1.00 39.25 177 ARG A CA 1
ATOM 1354 C C . ARG A 1 177 ? 8.302 -19.771 28.115 1.00 39.25 177 ARG A C 1
ATOM 1356 O O . ARG A 1 177 ? 8.066 -18.834 28.879 1.00 39.25 177 ARG A O 1
ATOM 1363 N N . ARG A 1 178 ? 7.947 -21.026 28.412 1.00 38.47 178 ARG A N 1
ATOM 1364 C CA . ARG A 1 178 ? 7.702 -21.487 29.793 1.00 38.47 178 ARG A CA 1
ATOM 1365 C C . ARG A 1 178 ? 8.493 -22.768 30.057 1.00 38.47 178 ARG A C 1
ATOM 1367 O O . ARG A 1 178 ? 8.179 -23.813 29.510 1.00 38.47 178 ARG A O 1
ATOM 1374 N N . GLY A 1 179 ? 9.441 -22.672 30.986 1.00 34.00 179 GLY A N 1
ATOM 1375 C CA . GLY A 1 179 ? 10.276 -23.764 31.497 1.00 34.00 179 GLY A CA 1
ATOM 1376 C C . GLY A 1 179 ? 11.741 -23.373 31.324 1.00 34.00 179 GLY A C 1
ATOM 1377 O O . GLY A 1 179 ? 12.177 -23.151 30.210 1.00 34.00 179 GLY A O 1
ATOM 1378 N N . THR A 1 180 ? 12.548 -23.150 32.353 1.00 33.25 180 THR A N 1
ATOM 1379 C CA . THR A 1 180 ? 12.679 -23.900 33.603 1.00 33.25 180 THR A CA 1
ATOM 1380 C C . THR A 1 180 ? 13.188 -22.980 34.714 1.00 33.25 180 THR A C 1
ATOM 1382 O O . THR A 1 180 ? 14.272 -22.415 34.603 1.00 33.25 180 THR A O 1
ATOM 1385 N N . PHE A 1 181 ? 12.428 -22.876 35.804 1.00 39.25 181 PHE A N 1
ATOM 1386 C CA . PHE A 1 181 ? 13.001 -22.643 37.127 1.00 39.25 181 PHE A CA 1
ATOM 1387 C C . PHE A 1 181 ? 13.169 -24.019 37.771 1.00 39.25 181 PHE A C 1
ATOM 1389 O O . PHE A 1 181 ? 12.174 -24.693 38.039 1.00 39.25 181 PHE A O 1
ATOM 1396 N N . SER A 1 182 ? 14.417 -24.423 37.984 1.00 50.12 182 SER A N 1
ATOM 1397 C CA . SER A 1 182 ? 14.822 -25.295 39.083 1.00 50.12 182 SER A CA 1
ATOM 1398 C C . SER A 1 182 ? 16.251 -24.966 39.478 1.00 50.12 182 SER A C 1
ATOM 1400 O O . SER A 1 182 ? 17.007 -24.497 38.599 1.00 50.12 182 SER A O 1
#